Protein AF-A0A7J4DEK4-F1 (afdb_monomer)

Radius of gyration: 13.13 Å; Cα contacts (8 Å, |Δi|>4): 55; chains: 1; bounding box: 28×31×33 Å

Nearest PDB structures (foldseek):
  7po7-assembly3_E  TM=8.995E-01  e=2.305E-04  Mus musculus
  8qfw-assembly1_A  TM=9.407E-01  e=1.725E-03  Mus musculus
  8qfw-assembly1_B  TM=9.502E-01  e=2.804E-03  Mus musculus
  4bkm-assembly2_B  TM=9.383E-01  e=2.804E-03  Mus musculus
  4bx0-assembly1_A  TM=9.243E-01  e=8.515E-03  Mus musculus

pLDDT: mean 85.32, std 9.86, range [44.31, 94.38]

Foldseek 3Di:
DPPPDPQCPPAQEDEFEPDPTQAPPLGGDPCSVVVLVSCVVVNRHYHYDYPDPPDDPVRVQVSCVVVVNDD

Sequence (71 aa):
MAELDATLDGIEAVFLDLDGTIYLGETLVAGALDFLGRIESRGIHRFFLSNNSSRSVSQYLSKLRGLGIPR

Mean predicted aligned error: 5.44 Å

Solvent-accessible surface area (backbone atoms only — not comparable to full-atom values): 4585 Å² total; per-residue (Å²): 129,85,77,81,63,91,80,59,79,93,55,63,65,48,81,36,60,41,85,77,57,41,23,51,92,94,42,71,36,88,62,37,66,60,50,51,51,52,38,53,76,70,71,30,45,77,44,83,44,74,90,66,82,91,58,56,71,68,56,50,54,51,49,40,46,76,72,71,45,79,136

Structure (mmCIF, N/CA/C/O backbone):
data_AF-A0A7J4DEK4-F1
#
_entry.id   AF-A0A7J4DEK4-F1
#
loop_
_atom_site.group_PDB
_atom_site.id
_atom_site.type_symbol
_atom_site.label_atom_id
_atom_site.label_alt_id
_atom_site.label_comp_id
_atom_site.label_asym_id
_atom_site.label_entity_id
_atom_site.label_seq_id
_atom_site.pdbx_PDB_ins_code
_atom_site.Cartn_x
_atom_site.Cartn_y
_atom_site.Cartn_z
_atom_site.occupancy
_atom_site.B_iso_or_equiv
_atom_site.auth_seq_id
_atom_site.auth_comp_id
_atom_site.auth_asym_id
_atom_site.auth_atom_id
_atom_site.pdbx_PDB_model_num
ATOM 1 N N . MET A 1 1 ? 1.217 -16.168 21.576 1.00 44.31 1 MET A N 1
ATOM 2 C CA . MET A 1 1 ? 1.284 -15.308 20.380 1.00 44.31 1 MET A CA 1
ATOM 3 C C . MET A 1 1 ? 0.027 -15.629 19.599 1.00 44.31 1 MET A C 1
ATOM 5 O O . MET A 1 1 ? -0.129 -16.793 19.262 1.00 44.31 1 MET A O 1
ATOM 9 N N . ALA A 1 2 ? -0.928 -14.702 19.488 1.00 56.22 2 ALA A N 1
ATOM 10 C CA . ALA A 1 2 ? -2.135 -14.968 18.706 1.00 56.22 2 ALA A CA 1
ATOM 11 C C . ALA A 1 2 ? -1.694 -15.276 17.270 1.00 56.22 2 ALA A C 1
ATOM 13 O O . ALA A 1 2 ? -0.904 -14.513 16.711 1.00 56.22 2 ALA A O 1
ATOM 14 N N . GLU A 1 3 ? -2.109 -16.419 16.723 1.00 59.56 3 GLU A N 1
ATOM 15 C CA . GLU A 1 3 ? -1.938 -16.666 15.295 1.00 59.56 3 GLU A CA 1
ATOM 16 C C . GLU A 1 3 ? -2.625 -15.522 14.556 1.00 59.56 3 GLU A C 1
ATOM 18 O O . GLU A 1 3 ? -3.780 -15.198 14.839 1.00 59.56 3 GLU A O 1
ATOM 23 N N . LEU A 1 4 ? -1.886 -14.864 13.663 1.00 58.91 4 LEU A N 1
ATOM 24 C CA . LEU A 1 4 ? -2.485 -13.909 12.748 1.00 58.91 4 LEU A CA 1
ATOM 25 C C . LEU A 1 4 ? -3.404 -14.698 11.826 1.00 58.91 4 LEU A C 1
ATOM 27 O O . LEU A 1 4 ? -2.963 -15.382 10.904 1.00 58.91 4 LEU A O 1
ATOM 31 N N . ASP A 1 5 ? -4.686 -14.609 12.133 1.00 67.12 5 ASP A N 1
ATOM 32 C CA . ASP A 1 5 ? -5.751 -15.074 11.280 1.00 67.12 5 ASP A CA 1
ATOM 33 C C . ASP A 1 5 ? -5.625 -14.389 9.907 1.00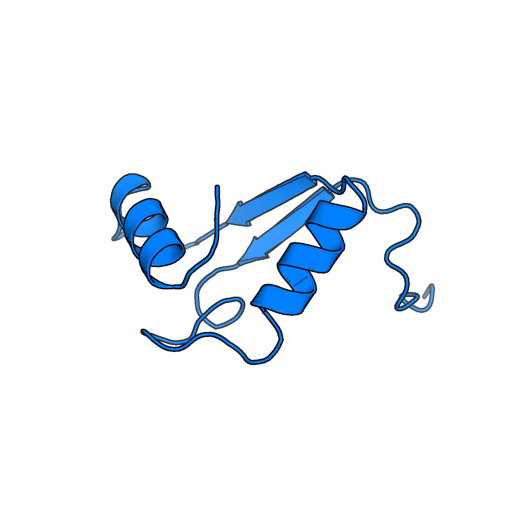 67.12 5 ASP A C 1
ATOM 35 O O . ASP A 1 5 ? -5.512 -13.164 9.791 1.00 67.12 5 ASP A O 1
ATOM 39 N N . ALA A 1 6 ? -5.649 -15.196 8.846 1.00 75.06 6 ALA A N 1
ATOM 40 C CA . ALA A 1 6 ? -5.633 -14.717 7.475 1.00 75.06 6 ALA A CA 1
ATOM 41 C C . ALA A 1 6 ? -6.845 -13.833 7.133 1.00 75.06 6 ALA A C 1
ATOM 43 O O . ALA A 1 6 ? -6.840 -13.242 6.053 1.00 75.06 6 ALA A O 1
ATOM 44 N N . THR A 1 7 ? -7.885 -13.759 7.974 1.00 76.88 7 THR A N 1
ATOM 45 C CA . THR A 1 7 ? -9.130 -13.007 7.763 1.00 76.88 7 THR A CA 1
ATOM 46 C C . THR A 1 7 ? -8.939 -11.493 7.825 1.00 76.88 7 THR A C 1
ATOM 48 O O . THR A 1 7 ? -9.560 -10.827 7.002 1.00 76.88 7 THR A O 1
ATOM 51 N N . LEU A 1 8 ? -8.018 -10.963 8.643 1.00 85.19 8 LEU A N 1
ATOM 52 C CA . LEU A 1 8 ? -7.918 -9.534 9.015 1.00 85.19 8 LEU A CA 1
ATOM 53 C C . LEU A 1 8 ? -9.073 -9.039 9.911 1.00 85.19 8 LEU A C 1
ATOM 55 O O . LEU A 1 8 ? -9.331 -7.836 9.981 1.00 85.19 8 LEU A O 1
ATOM 59 N N . ASP A 1 9 ? -9.793 -9.943 10.575 1.00 87.50 9 ASP A N 1
ATOM 60 C CA . ASP A 1 9 ? -10.920 -9.573 11.430 1.00 87.50 9 ASP A CA 1
ATOM 61 C C . ASP A 1 9 ? -10.460 -8.765 12.659 1.00 87.50 9 ASP A C 1
ATOM 63 O O . ASP A 1 9 ? -9.439 -9.052 13.285 1.00 87.50 9 ASP A O 1
ATOM 67 N N . GLY A 1 10 ? -11.214 -7.713 12.990 1.00 88.94 10 GLY A N 1
ATOM 68 C CA . GLY A 1 10 ? -10.894 -6.795 14.091 1.00 88.94 10 GLY A CA 1
ATOM 69 C C . GLY A 1 10 ? -9.801 -5.762 13.785 1.00 88.94 10 GLY A C 1
ATOM 70 O O . GLY A 1 10 ? -9.470 -4.964 14.659 1.00 88.94 10 GLY A O 1
ATOM 71 N N . ILE A 1 11 ? -9.247 -5.741 12.568 1.00 91.12 11 ILE A N 1
ATOM 72 C CA . ILE A 1 11 ? -8.284 -4.716 12.147 1.00 91.12 11 ILE A CA 1
ATOM 73 C C . ILE A 1 11 ? -9.033 -3.491 11.619 1.00 91.12 11 ILE A C 1
ATOM 75 O O . ILE A 1 11 ? -9.764 -3.579 10.640 1.00 91.12 11 ILE A O 1
ATOM 79 N N . GLU A 1 12 ? -8.802 -2.331 12.231 1.00 92.88 12 GLU A N 1
ATOM 80 C CA . GLU A 1 12 ? -9.414 -1.062 11.806 1.00 92.88 12 GLU A CA 1
ATOM 81 C C . GLU A 1 12 ? -8.554 -0.291 10.798 1.00 92.88 12 GLU A C 1
ATOM 83 O O . GLU A 1 12 ? -9.076 0.414 9.931 1.00 92.88 12 GLU A O 1
ATOM 88 N N . ALA A 1 13 ? -7.228 -0.422 10.896 1.00 94.25 13 ALA A N 1
ATOM 89 C CA . ALA A 1 13 ? -6.295 0.299 10.045 1.00 94.25 13 ALA A CA 1
ATOM 90 C C . ALA A 1 13 ? -5.023 -0.500 9.737 1.00 94.25 13 ALA A C 1
ATOM 92 O O . ALA A 1 13 ? -4.511 -1.237 10.579 1.00 94.25 13 ALA A O 1
ATOM 93 N N . VAL A 1 14 ? -4.480 -0.293 8.537 1.00 93.25 14 VAL A N 1
ATOM 94 C CA . VAL A 1 14 ? -3.221 -0.875 8.064 1.00 93.25 14 VAL A CA 1
ATOM 95 C C . VAL A 1 14 ? -2.300 0.240 7.579 1.00 93.25 14 VAL A C 1
ATOM 97 O O . VAL A 1 14 ? -2.684 1.088 6.772 1.00 93.25 14 VAL A O 1
ATOM 100 N N . PHE A 1 15 ? -1.058 0.207 8.054 1.00 93.38 15 PHE A N 1
ATOM 101 C CA . PHE A 1 15 ? 0.013 1.093 7.617 1.00 93.38 15 PHE A CA 1
ATOM 102 C C . PHE A 1 15 ? 0.978 0.299 6.741 1.00 93.38 15 PHE A C 1
ATOM 104 O O . PHE A 1 15 ? 1.499 -0.730 7.166 1.00 93.38 15 PHE A O 1
ATOM 111 N N . LEU A 1 16 ? 1.180 0.757 5.510 1.00 91.88 16 LEU A N 1
ATOM 112 C CA . LEU A 1 16 ? 1.902 0.035 4.470 1.00 91.88 16 LEU A CA 1
ATOM 113 C C . LEU A 1 16 ? 3.133 0.814 4.057 1.00 91.88 16 LEU A C 1
ATOM 115 O O . LEU A 1 16 ? 3.023 1.976 3.669 1.00 91.88 16 LEU A O 1
ATOM 119 N N . ASP A 1 17 ? 4.282 0.152 4.082 1.00 90.81 17 ASP A N 1
ATOM 120 C CA . ASP A 1 17 ? 5.441 0.643 3.350 1.00 90.81 17 ASP A CA 1
ATOM 121 C C . ASP A 1 17 ? 5.196 0.536 1.834 1.00 90.81 17 ASP A C 1
ATOM 123 O O . ASP A 1 17 ? 4.317 -0.199 1.377 1.00 90.81 17 ASP A O 1
ATOM 127 N N . LEU A 1 18 ? 5.956 1.288 1.044 1.00 89.12 18 LEU A N 1
ATOM 128 C CA . LEU A 1 18 ? 5.825 1.328 -0.408 1.00 89.12 18 LEU A CA 1
ATOM 129 C C . LEU A 1 18 ? 6.914 0.511 -1.109 1.00 89.12 18 LEU A C 1
ATOM 131 O O . LEU A 1 18 ? 6.614 -0.476 -1.788 1.00 89.12 18 LEU A O 1
ATOM 135 N N . ASP A 1 19 ? 8.169 0.926 -0.957 1.00 89.06 19 ASP A N 1
ATOM 136 C CA . ASP A 1 19 ? 9.318 0.351 -1.652 1.00 89.06 19 ASP A CA 1
ATOM 137 C C . ASP A 1 19 ? 9.665 -1.031 -1.071 1.00 89.06 19 ASP A C 1
ATOM 139 O O . ASP A 1 19 ? 9.943 -1.180 0.109 1.00 89.06 19 ASP A O 1
ATOM 143 N N . GLY A 1 20 ? 9.641 -2.071 -1.902 1.00 87.19 20 GLY A N 1
ATOM 144 C CA . GLY A 1 20 ? 9.850 -3.461 -1.483 1.00 87.19 20 GLY A CA 1
ATOM 145 C C . GLY A 1 20 ? 8.620 -4.137 -0.865 1.00 87.19 20 GLY A C 1
ATOM 146 O O . GLY A 1 20 ? 8.664 -5.344 -0.643 1.00 87.19 20 GLY A O 1
ATOM 147 N N . THR A 1 21 ? 7.523 -3.400 -0.652 1.00 90.31 21 THR A N 1
ATOM 148 C CA . THR A 1 21 ? 6.262 -3.935 -0.105 1.00 90.31 21 THR A CA 1
ATOM 149 C C . THR A 1 21 ? 5.138 -3.912 -1.142 1.00 90.31 21 THR A C 1
ATOM 151 O O . THR A 1 21 ? 4.562 -4.950 -1.455 1.00 90.31 21 THR A O 1
ATOM 154 N N . ILE A 1 22 ? 4.841 -2.745 -1.720 1.00 91.06 22 ILE A N 1
ATOM 155 C CA . ILE A 1 22 ? 3.813 -2.583 -2.763 1.00 91.06 22 ILE A CA 1
ATOM 156 C C . ILE A 1 22 ? 4.428 -2.713 -4.155 1.00 91.06 22 ILE A C 1
ATOM 158 O O . ILE A 1 22 ? 3.836 -3.304 -5.059 1.00 91.06 22 ILE A O 1
ATOM 162 N N . TYR A 1 23 ? 5.629 -2.170 -4.335 1.00 90.12 23 TYR A N 1
ATOM 163 C CA . TYR A 1 23 ? 6.359 -2.225 -5.595 1.00 90.12 23 TYR A CA 1
ATOM 164 C C . TYR A 1 23 ? 7.861 -2.346 -5.352 1.00 90.12 23 TYR A C 1
ATOM 166 O O . TYR A 1 23 ? 8.382 -1.871 -4.348 1.00 90.12 23 TYR A O 1
ATOM 174 N N . LEU A 1 24 ? 8.579 -2.915 -6.313 1.00 89.56 24 LEU A N 1
ATOM 175 C CA . LEU A 1 24 ? 10.035 -2.885 -6.375 1.00 89.56 24 LEU A CA 1
ATOM 176 C C . LEU A 1 24 ? 10.445 -2.160 -7.660 1.00 89.56 24 LEU A C 1
ATOM 178 O O . LEU A 1 24 ? 10.199 -2.639 -8.768 1.00 89.56 24 LEU A O 1
ATOM 182 N N . GLY A 1 25 ? 11.024 -0.966 -7.520 1.00 86.25 25 GLY A N 1
ATOM 183 C CA 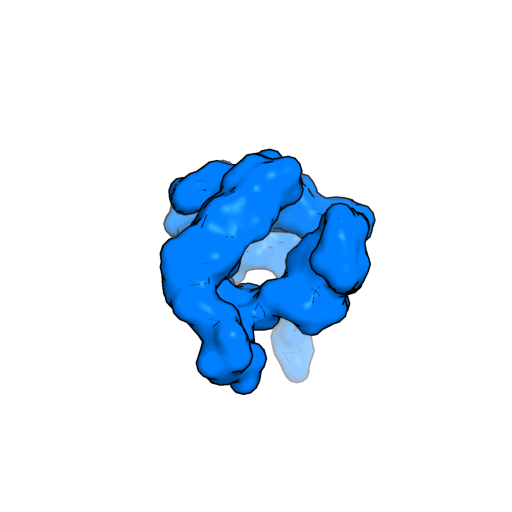. GLY A 1 25 ? 11.269 -0.092 -8.668 1.00 86.25 25 GLY A CA 1
ATOM 184 C C . GLY A 1 25 ? 9.952 0.304 -9.340 1.00 86.25 25 GLY A C 1
ATOM 185 O O . GLY A 1 25 ? 9.122 0.955 -8.710 1.00 86.25 25 GLY A O 1
ATOM 186 N N . GLU A 1 26 ? 9.756 -0.094 -10.596 1.00 85.19 26 GLU A N 1
ATOM 187 C CA . GLU A 1 26 ? 8.545 0.187 -11.391 1.00 85.19 26 GLU A CA 1
ATOM 188 C C . GLU A 1 26 ? 7.610 -1.032 -11.521 1.00 85.19 26 GLU A C 1
ATOM 190 O O . GLU A 1 26 ? 6.648 -1.004 -12.280 1.00 85.19 26 GLU A O 1
ATOM 195 N N . THR A 1 27 ? 7.889 -2.124 -10.801 1.00 88.69 27 THR A N 1
ATOM 196 C CA . THR A 1 27 ? 7.102 -3.366 -10.861 1.00 88.69 27 THR A CA 1
ATOM 197 C C . THR A 1 27 ? 6.310 -3.562 -9.575 1.00 88.69 27 THR A C 1
ATOM 199 O O . THR A 1 27 ? 6.865 -3.438 -8.485 1.00 88.69 27 THR A O 1
ATOM 202 N N . LEU A 1 28 ? 5.022 -3.887 -9.686 1.00 91.00 28 LEU A N 1
ATOM 203 C CA . LEU A 1 28 ? 4.196 -4.252 -8.534 1.00 91.00 28 LEU A CA 1
ATOM 204 C C . LEU A 1 28 ? 4.640 -5.585 -7.931 1.00 91.00 28 LEU A C 1
ATOM 206 O O . LEU A 1 28 ? 4.952 -6.533 -8.652 1.00 91.00 28 LEU A O 1
ATOM 210 N N . VAL A 1 29 ? 4.594 -5.672 -6.605 1.00 92.56 29 VAL A N 1
ATOM 211 C CA . VAL A 1 29 ? 4.713 -6.955 -5.911 1.00 92.56 29 VAL A CA 1
ATOM 212 C C . VAL A 1 29 ? 3.459 -7.785 -6.205 1.00 92.56 29 VAL A C 1
ATOM 214 O O . VAL A 1 29 ? 2.335 -7.276 -6.183 1.00 92.56 29 VAL A O 1
ATOM 217 N N . ALA A 1 30 ? 3.644 -9.070 -6.509 1.00 92.38 30 ALA A N 1
ATOM 218 C CA . ALA A 1 30 ? 2.538 -9.975 -6.806 1.00 92.38 30 ALA A CA 1
ATOM 219 C C . ALA A 1 30 ? 1.550 -10.037 -5.627 1.00 92.38 30 ALA A C 1
ATOM 221 O O . ALA A 1 30 ? 1.956 -10.196 -4.478 1.00 92.38 30 ALA A O 1
ATOM 222 N N . GLY A 1 31 ? 0.254 -9.891 -5.914 1.00 90.44 31 GLY A N 1
ATOM 223 C CA . GLY A 1 31 ? -0.804 -9.870 -4.899 1.00 90.44 31 GLY A CA 1
ATOM 224 C C . GLY A 1 31 ? -0.967 -8.543 -4.145 1.00 90.44 31 GLY A C 1
ATOM 225 O O . GLY A 1 31 ? -1.890 -8.428 -3.342 1.00 90.44 31 GLY A O 1
ATOM 226 N N . ALA A 1 32 ? -0.142 -7.516 -4.403 1.00 92.19 32 ALA A N 1
ATOM 227 C CA . ALA A 1 32 ? -0.272 -6.220 -3.726 1.00 92.19 32 ALA A CA 1
ATOM 228 C C . ALA A 1 32 ? -1.625 -5.547 -4.010 1.00 92.19 32 ALA A C 1
ATOM 230 O O . ALA A 1 32 ? -2.271 -5.044 -3.092 1.00 92.19 32 ALA A O 1
ATOM 231 N N . LEU A 1 33 ? -2.087 -5.574 -5.265 1.00 90.75 33 LEU A N 1
ATOM 232 C CA . LEU A 1 33 ? -3.400 -5.032 -5.633 1.00 90.75 33 LEU A CA 1
ATOM 233 C C . LEU A 1 33 ? -4.546 -5.837 -5.014 1.00 90.75 33 LEU A C 1
ATOM 235 O O . LEU A 1 33 ? -5.478 -5.238 -4.484 1.00 90.75 33 LEU A O 1
ATOM 239 N N . ASP A 1 34 ? -4.453 -7.169 -5.019 1.00 91.31 34 ASP A N 1
ATOM 240 C CA . ASP A 1 34 ? -5.472 -8.043 -4.424 1.00 91.31 34 ASP A CA 1
ATOM 241 C C . ASP A 1 34 ? -5.602 -7.789 -2.917 1.00 91.31 34 ASP A C 1
ATOM 243 O O . ASP A 1 34 ? -6.704 -7.692 -2.377 1.00 91.31 34 ASP A O 1
ATOM 247 N N . PHE A 1 35 ? -4.470 -7.608 -2.235 1.00 91.12 35 PHE A N 1
ATOM 248 C CA . PHE A 1 35 ? -4.432 -7.265 -0.820 1.00 91.1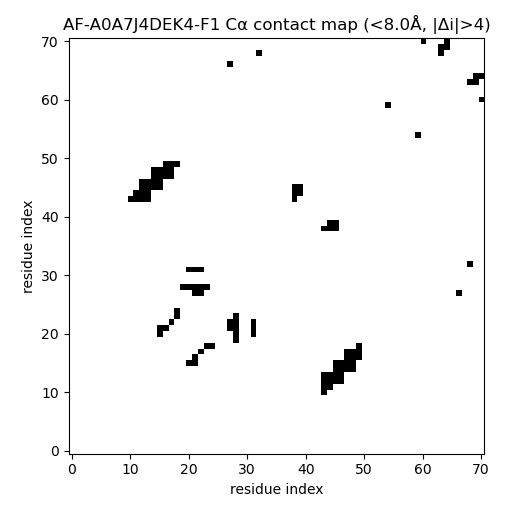2 35 PHE A CA 1
ATOM 249 C C . PHE A 1 35 ? -5.041 -5.886 -0.539 1.00 91.12 35 PHE A C 1
ATOM 251 O O . PHE A 1 35 ? -5.864 -5.747 0.368 1.00 91.12 35 PHE A O 1
ATOM 258 N N . LEU A 1 36 ? -4.689 -4.875 -1.337 1.00 91.69 36 LEU A N 1
ATOM 259 C CA . LEU A 1 36 ? -5.262 -3.534 -1.216 1.00 91.69 36 LEU A CA 1
ATOM 260 C C . LEU A 1 36 ? -6.778 -3.539 -1.447 1.00 91.69 36 LEU A C 1
ATOM 262 O O . LEU A 1 36 ? -7.506 -2.926 -0.667 1.00 91.69 36 LEU A O 1
ATOM 266 N N . GLY A 1 37 ? -7.253 -4.263 -2.463 1.00 91.19 37 GLY A N 1
ATOM 267 C CA . GLY A 1 37 ? -8.682 -4.422 -2.733 1.00 91.19 37 GLY A CA 1
ATOM 268 C C . GLY A 1 37 ? -9.405 -5.158 -1.605 1.00 91.19 37 GLY A C 1
ATOM 269 O O . GLY A 1 37 ? -10.523 -4.804 -1.238 1.00 91.19 37 GLY A O 1
ATOM 270 N N . ARG A 1 38 ? -8.747 -6.137 -0.977 1.00 90.88 38 ARG A N 1
ATOM 271 C CA . ARG A 1 38 ? -9.293 -6.844 0.184 1.00 90.88 38 ARG A CA 1
ATOM 272 C C . ARG A 1 38 ? -9.477 -5.924 1.392 1.00 90.88 38 ARG A C 1
ATOM 274 O O . ARG A 1 38 ? -10.538 -5.970 2.012 1.00 90.88 38 ARG A O 1
ATOM 281 N N . ILE A 1 39 ? -8.481 -5.096 1.708 1.00 92.12 39 ILE A N 1
ATOM 282 C CA . ILE A 1 39 ? -8.567 -4.082 2.774 1.00 92.12 39 ILE A CA 1
ATOM 283 C C . ILE A 1 39 ? -9.725 -3.117 2.492 1.00 92.12 39 ILE A C 1
ATOM 285 O O . ILE A 1 39 ? -10.570 -2.897 3.360 1.00 92.12 39 ILE A O 1
ATOM 289 N N . GLU A 1 40 ? -9.801 -2.600 1.264 1.00 90.31 40 GLU A N 1
ATOM 290 C CA . GLU A 1 40 ? -10.834 -1.651 0.842 1.00 90.31 40 GLU A CA 1
ATOM 291 C C . GLU A 1 40 ? -12.243 -2.254 0.933 1.00 90.31 40 GLU A C 1
ATOM 293 O O . GLU A 1 40 ? -13.134 -1.657 1.534 1.00 90.31 40 GLU A O 1
ATOM 298 N N . SER A 1 41 ? -12.435 -3.483 0.439 1.00 91.50 41 SER A N 1
ATOM 299 C CA . SER A 1 41 ? -13.727 -4.188 0.491 1.00 91.50 41 SER A CA 1
ATOM 300 C C . SER A 1 41 ? -14.244 -4.436 1.911 1.00 91.50 41 SER A C 1
ATOM 302 O O . SER A 1 41 ? -15.443 -4.608 2.116 1.00 91.50 41 SER A O 1
ATOM 304 N N . ARG A 1 42 ? -13.339 -4.451 2.896 1.00 91.62 42 ARG A N 1
ATOM 305 C CA . ARG A 1 42 ? -13.647 -4.653 4.315 1.00 91.62 42 ARG A CA 1
ATOM 306 C C . ARG A 1 42 ? -13.822 -3.340 5.079 1.00 91.62 42 ARG A C 1
ATOM 308 O O . ARG A 1 42 ? -14.106 -3.382 6.270 1.00 91.62 42 ARG A O 1
ATOM 315 N N . GLY A 1 43 ? -13.652 -2.191 4.421 1.00 92.69 43 GLY A N 1
ATOM 316 C CA . GLY A 1 43 ? -13.736 -0.879 5.064 1.00 92.69 43 GLY A CA 1
ATOM 317 C C . GLY A 1 43 ? -12.577 -0.584 6.019 1.00 92.69 43 GLY A C 1
ATOM 318 O O . GLY A 1 43 ? -12.695 0.301 6.861 1.00 92.69 43 GLY A O 1
ATOM 319 N N . ILE A 1 44 ? -11.467 -1.314 5.901 1.00 94.38 44 ILE A N 1
ATOM 320 C CA . ILE A 1 44 ? -10.277 -1.105 6.724 1.00 94.38 44 ILE A CA 1
ATOM 321 C C . ILE A 1 44 ? -9.541 0.131 6.196 1.00 94.38 44 ILE A C 1
ATOM 323 O O . ILE A 1 44 ? -9.291 0.262 4.995 1.00 94.38 44 ILE A O 1
ATOM 327 N N . HIS A 1 45 ? -9.163 1.048 7.082 1.00 92.94 45 HIS A N 1
ATOM 328 C CA . HIS A 1 45 ? -8.424 2.240 6.680 1.00 92.94 45 HIS A CA 1
ATOM 329 C C . HIS A 1 45 ? -6.992 1.884 6.273 1.00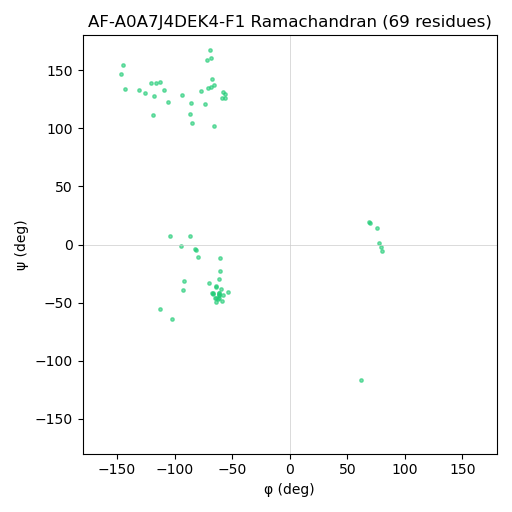 92.94 45 HIS A C 1
ATOM 331 O O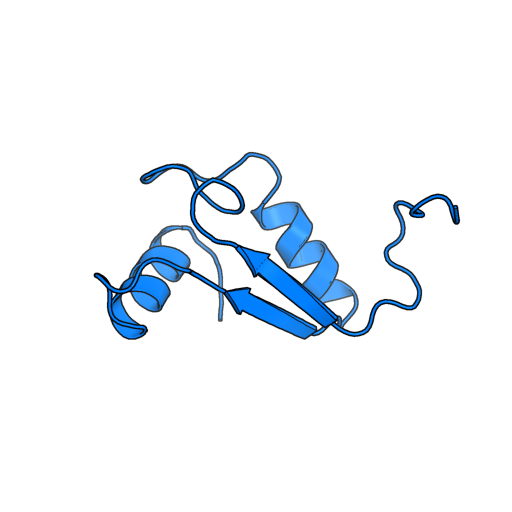 . HIS A 1 45 ? -6.297 1.156 6.975 1.00 92.94 45 HIS A O 1
ATOM 337 N N . ARG A 1 46 ? -6.511 2.430 5.154 1.00 92.06 46 ARG A N 1
ATOM 338 C CA . ARG A 1 46 ? -5.131 2.224 4.697 1.00 92.06 46 ARG A CA 1
ATOM 339 C C . ARG A 1 46 ? -4.345 3.523 4.687 1.00 92.06 46 ARG A C 1
ATOM 341 O O . ARG A 1 46 ? -4.834 4.552 4.223 1.00 92.06 46 ARG A O 1
ATOM 348 N N . PHE A 1 47 ? -3.099 3.442 5.126 1.00 91.62 47 PHE A N 1
ATOM 349 C CA . PHE A 1 47 ? -2.154 4.548 5.102 1.00 91.62 47 PHE A CA 1
ATOM 350 C C . PHE A 1 47 ?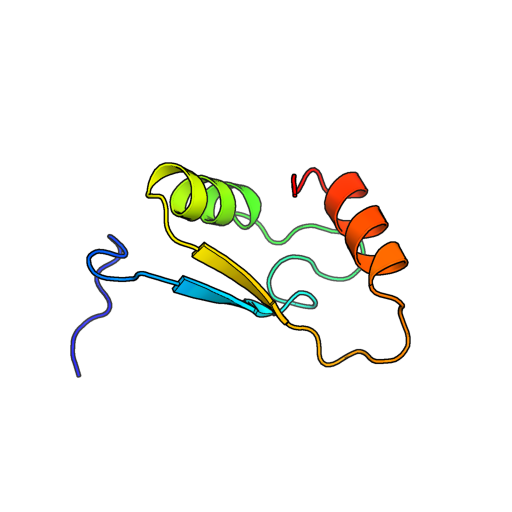 -0.842 4.078 4.493 1.00 91.62 47 PHE A C 1
ATOM 352 O O . PHE A 1 47 ? -0.322 3.034 4.874 1.00 91.62 47 PHE A 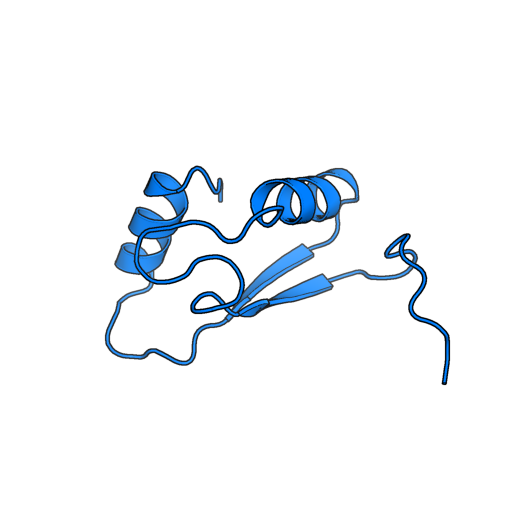O 1
ATOM 359 N N . PHE A 1 48 ? -0.295 4.854 3.562 1.00 89.81 48 PHE A N 1
ATOM 360 C CA . PHE A 1 48 ? 1.028 4.590 3.009 1.00 89.81 48 PHE A CA 1
ATOM 361 C C . PHE A 1 48 ? 2.076 5.387 3.778 1.00 89.81 48 PHE A C 1
ATOM 363 O O . PHE A 1 48 ? 1.945 6.600 3.952 1.00 89.81 48 PHE A O 1
ATOM 370 N N . LEU A 1 49 ? 3.117 4.696 4.219 1.00 88.75 49 LEU A N 1
ATOM 371 C CA . LEU A 1 49 ? 4.292 5.249 4.867 1.00 88.75 49 LEU A CA 1
ATOM 372 C C . LEU A 1 49 ? 5.484 5.041 3.934 1.00 88.75 49 LEU A C 1
ATOM 374 O O . LEU A 1 49 ? 5.606 4.009 3.287 1.00 88.75 49 LEU A O 1
ATOM 378 N N . SER A 1 50 ? 6.366 6.028 3.841 1.00 83.38 50 SER A N 1
ATOM 379 C CA . SER A 1 50 ? 7.633 5.870 3.133 1.00 83.38 50 SER A CA 1
ATOM 380 C C . SER A 1 50 ? 8.710 6.639 3.873 1.00 83.38 50 SER A C 1
ATOM 382 O O . SER A 1 50 ? 8.520 7.801 4.229 1.00 83.38 50 SER A O 1
ATOM 384 N N . ASN A 1 51 ? 9.856 5.992 4.072 1.00 83.44 51 ASN A N 1
ATOM 385 C CA . ASN A 1 51 ? 11.042 6.628 4.644 1.00 83.44 51 ASN A CA 1
ATOM 386 C C . ASN A 1 51 ? 11.854 7.403 3.596 1.00 83.44 51 ASN A C 1
ATOM 388 O O . ASN A 1 51 ? 12.853 8.041 3.928 1.00 83.44 51 ASN A O 1
ATOM 392 N N . ASN A 1 52 ? 11.456 7.356 2.322 1.00 77.12 52 ASN A N 1
ATOM 393 C CA . ASN A 1 52 ? 12.176 8.033 1.260 1.00 77.12 52 ASN A CA 1
ATOM 394 C C . ASN A 1 52 ? 11.733 9.504 1.150 1.00 77.12 52 ASN A C 1
ATOM 396 O O . ASN A 1 52 ? 10.678 9.827 0.597 1.00 77.12 52 ASN A O 1
ATOM 400 N N . SER A 1 53 ? 12.603 10.392 1.639 1.00 74.12 53 SER A N 1
ATOM 401 C CA . SER A 1 53 ? 12.440 11.851 1.652 1.00 74.12 53 SER A CA 1
ATOM 402 C C . SER A 1 53 ? 12.796 12.546 0.332 1.00 74.12 53 SER A C 1
ATOM 404 O O . SER A 1 53 ? 12.603 13.753 0.207 1.00 74.12 53 SER A O 1
ATOM 406 N N . SER A 1 54 ? 13.304 11.814 -0.665 1.00 77.06 54 SER A N 1
ATOM 407 C CA . SER A 1 54 ? 13.718 12.389 -1.955 1.00 77.06 54 SER A CA 1
ATOM 408 C C . SER A 1 54 ? 12.558 12.666 -2.917 1.00 77.06 54 SER A C 1
ATOM 410 O O . SER A 1 54 ? 12.758 13.322 -3.939 1.00 77.06 54 SER A O 1
ATOM 412 N N . ARG A 1 55 ? 11.347 12.176 -2.613 1.00 79.12 55 ARG A N 1
ATOM 413 C CA . ARG A 1 55 ? 10.153 12.336 -3.453 1.00 79.12 55 ARG A CA 1
ATOM 414 C C . ARG A 1 55 ? 9.044 13.070 -2.709 1.00 79.12 55 ARG A C 1
ATOM 416 O O . ARG A 1 55 ? 8.774 12.800 -1.542 1.00 79.12 55 ARG A O 1
ATOM 423 N N . SER A 1 56 ? 8.364 13.975 -3.404 1.00 83.38 56 SER A N 1
ATOM 424 C CA . SER A 1 56 ? 7.182 14.653 -2.880 1.00 83.38 56 SER A CA 1
ATOM 425 C C . SER A 1 56 ? 5.979 13.706 -2.812 1.00 83.38 56 SER A C 1
ATOM 427 O O . SER A 1 56 ? 5.867 12.736 -3.565 1.00 83.38 56 SER A O 1
ATOM 429 N N . VAL A 1 57 ? 4.998 14.050 -1.973 1.00 84.06 57 VAL A N 1
ATOM 430 C CA . VAL A 1 57 ? 3.708 13.338 -1.906 1.00 84.06 57 VAL A CA 1
ATOM 431 C C . VAL A 1 57 ? 3.041 13.257 -3.285 1.00 84.06 57 VAL A C 1
ATOM 433 O O . VAL A 1 57 ? 2.520 12.213 -3.668 1.00 84.06 57 VAL A O 1
ATOM 436 N N . SER A 1 58 ? 3.091 14.334 -4.074 1.00 85.31 58 SER A N 1
ATOM 437 C CA . SER A 1 58 ? 2.510 14.360 -5.421 1.00 85.31 58 SER A CA 1
ATOM 438 C C . SER A 1 58 ? 3.183 13.376 -6.382 1.00 85.31 58 SER A C 1
ATOM 440 O O . SER A 1 58 ? 2.491 12.754 -7.192 1.00 85.31 58 SER A O 1
ATOM 442 N N . GLN A 1 59 ? 4.501 13.185 -6.269 1.00 86.56 59 GLN A N 1
ATOM 443 C CA . GLN A 1 59 ? 5.239 12.198 -7.055 1.00 86.56 59 GLN A CA 1
ATOM 444 C C . GLN A 1 59 ? 4.834 10.768 -6.678 1.00 86.56 59 GLN A C 1
ATOM 446 O O . GLN A 1 59 ? 4.603 9.958 -7.576 1.00 86.56 59 GLN A O 1
ATOM 451 N N . TYR A 1 60 ? 4.661 10.467 -5.385 1.00 86.44 60 TYR A N 1
ATOM 452 C CA . TYR A 1 60 ? 4.144 9.162 -4.953 1.00 86.44 60 TYR A CA 1
ATOM 453 C C . TYR A 1 60 ? 2.729 8.913 -5.458 1.00 86.44 60 TYR A C 1
ATOM 455 O O . TYR A 1 60 ? 2.468 7.868 -6.042 1.00 86.44 60 TYR A O 1
ATOM 463 N N . LEU A 1 61 ? 1.833 9.891 -5.321 1.00 85.94 61 LEU A N 1
ATOM 464 C CA . LEU A 1 61 ? 0.466 9.765 -5.823 1.00 85.94 61 LEU A CA 1
ATOM 465 C C . LEU A 1 61 ? 0.431 9.521 -7.336 1.00 85.94 61 LEU A C 1
ATOM 467 O O . LEU A 1 61 ? -0.389 8.741 -7.812 1.00 85.94 61 LEU A O 1
ATOM 471 N N . SER A 1 62 ? 1.312 10.168 -8.104 1.00 88.44 62 SER A N 1
ATOM 472 C CA . SER A 1 62 ? 1.403 9.926 -9.545 1.00 88.44 62 SER A CA 1
ATOM 473 C C . SER A 1 62 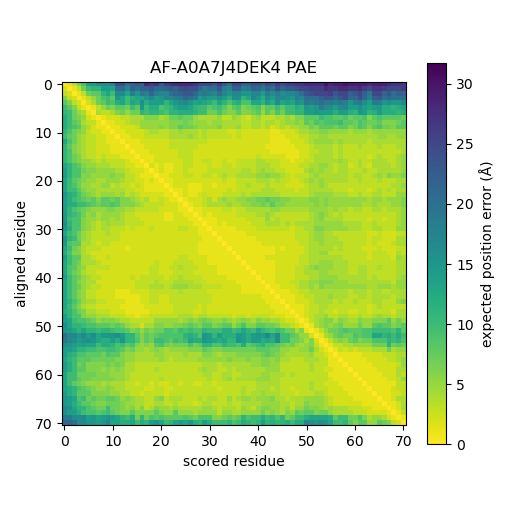? 1.910 8.523 -9.865 1.00 88.44 62 SER A C 1
ATOM 475 O O . SER A 1 62 ? 1.362 7.875 -10.754 1.00 88.44 62 SER A O 1
ATOM 477 N N . LYS A 1 63 ? 2.916 8.042 -9.127 1.00 87.94 63 LYS A N 1
ATOM 478 C CA . LYS A 1 63 ? 3.451 6.688 -9.286 1.00 87.94 63 LYS A CA 1
ATOM 479 C C . LYS A 1 63 ?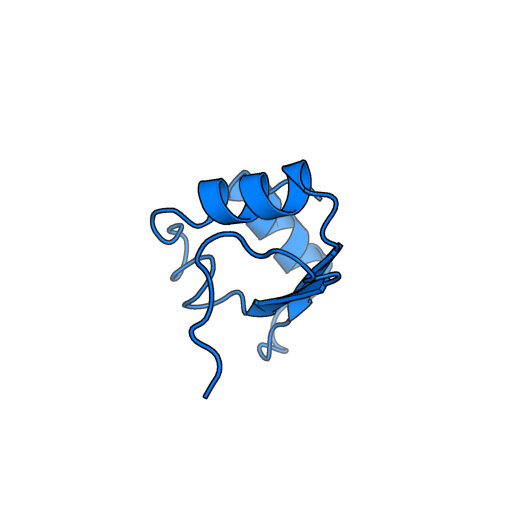 2.407 5.626 -8.946 1.00 87.94 63 LYS A C 1
ATOM 481 O O . LYS A 1 63 ? 2.161 4.743 -9.755 1.00 87.94 63 LYS A O 1
ATOM 486 N N . LEU A 1 64 ? 1.749 5.751 -7.794 1.00 88.31 64 LEU A N 1
ATOM 487 C CA . LEU A 1 64 ? 0.709 4.820 -7.352 1.00 88.31 64 LEU A CA 1
ATOM 488 C C . LEU A 1 64 ? -0.440 4.735 -8.363 1.00 88.31 64 LEU A C 1
ATOM 490 O O . LEU A 1 64 ? -0.836 3.634 -8.735 1.00 88.31 64 LEU A O 1
ATOM 494 N N . ARG A 1 65 ? -0.896 5.876 -8.900 1.00 87.62 65 ARG A N 1
ATOM 495 C CA . ARG A 1 65 ? -1.889 5.889 -9.986 1.00 87.62 65 ARG A CA 1
ATOM 496 C C . ARG A 1 65 ? -1.391 5.197 -11.253 1.00 87.62 65 ARG A C 1
ATOM 498 O O . ARG A 1 65 ? -2.155 4.467 -11.871 1.00 87.62 65 ARG A O 1
ATOM 505 N N . GLY A 1 66 ? -0.131 5.415 -11.636 1.00 86.56 66 GLY A N 1
ATOM 506 C CA . GLY A 1 66 ? 0.489 4.732 -12.778 1.00 86.56 66 GLY A CA 1
ATOM 507 C C . GLY A 1 66 ? 0.550 3.211 -12.606 1.00 86.56 66 GLY A C 1
ATOM 508 O O . GLY A 1 66 ? 0.437 2.481 -13.583 1.00 86.56 66 GLY A O 1
ATOM 509 N N . LEU A 1 67 ? 0.646 2.742 -11.361 1.00 85.38 67 LEU A N 1
ATOM 510 C CA . LEU A 1 67 ? 0.597 1.328 -10.988 1.00 85.38 67 LEU A CA 1
ATOM 511 C C . LEU A 1 67 ? -0.837 0.807 -10.769 1.00 85.38 67 LEU A C 1
ATOM 513 O O . LEU A 1 67 ? -1.018 -0.312 -10.305 1.00 85.38 67 LEU A O 1
ATOM 517 N N . GLY A 1 68 ? -1.868 1.597 -11.076 1.00 84.75 68 GLY A N 1
ATOM 518 C CA . GLY A 1 68 ? -3.265 1.180 -10.937 1.00 84.75 68 GLY A CA 1
ATOM 519 C C . GLY A 1 68 ? -3.788 1.159 -9.499 1.00 84.75 68 GLY A C 1
ATOM 520 O O . GLY A 1 68 ? -4.851 0.597 -9.257 1.00 84.75 68 GLY A O 1
ATOM 521 N N . ILE A 1 69 ? -3.083 1.779 -8.547 1.00 83.00 69 ILE A N 1
ATOM 522 C CA . ILE A 1 69 ? -3.549 1.926 -7.164 1.00 83.00 69 ILE A CA 1
ATOM 523 C C . ILE A 1 69 ? -4.413 3.197 -7.082 1.00 83.00 69 ILE A C 1
ATOM 525 O O . ILE A 1 69 ? -3.884 4.305 -7.252 1.00 83.00 69 ILE A O 1
ATOM 529 N N . PRO A 1 70 ? -5.736 3.074 -6.851 1.00 69.50 70 PRO A N 1
ATOM 530 C CA . PRO A 1 70 ? -6.617 4.226 -6.676 1.00 69.50 70 PRO A CA 1
ATOM 531 C C . PRO A 1 70 ? -6.307 4.943 -5.356 1.00 69.50 70 PRO A C 1
ATOM 533 O O . PRO A 1 70 ? -5.561 4.419 -4.530 1.00 69.50 70 PRO A O 1
ATOM 536 N N . ARG A 1 71 ? -6.841 6.153 -5.166 1.00 63.12 71 ARG A N 1
ATOM 537 C CA . ARG A 1 71 ? -6.648 6.933 -3.933 1.00 63.12 71 ARG A CA 1
ATOM 538 C C . ARG A 1 71 ? -7.345 6.260 -2.757 1.00 63.12 71 ARG A C 1
ATOM 540 O O . ARG A 1 71 ? -8.548 5.993 -2.902 1.00 63.12 71 ARG A O 1
#

Secondary structure (DSSP, 8-state):
-----TT-TT--EEEEE-BTTTEETTEEPTTHHHHHHHHHHTT-EEEEE---TTS-HHHHHHHHHHTT---